Protein AF-E3PWR9-F1 (afdb_monomer_lite)

Organism: Acetoanaerobium sticklandii (strain ATCC 12662 / DSM 519 / JCM 1433 / CCUG 9281 / NCIMB 10654 / HF) (NCBI:txid499177)

Sequence (95 aa):
MKKYPTLFEAVKDAINLCDSWRFMYADEIYYKDNFLGIAQVYDEDSMADEDSFYIVAPSGAIGFSEDEGETIEWLFVRADNQKEKLPSSLAEMEG

pLDDT: mean 91.9, std 5.73, range [71.44, 97.38]

Radius of gyration: 12.35 Å; chains: 1; bounding box: 31×25×32 Å

Secondary structure (DSSP, 8-state):
-EEESSHHHHHHHHTTT-SEEEETTSS-EEEHHHHHHHHHHHHHH----TT-EEEE-TTS-EEEE-GGGS--EEEEEETT-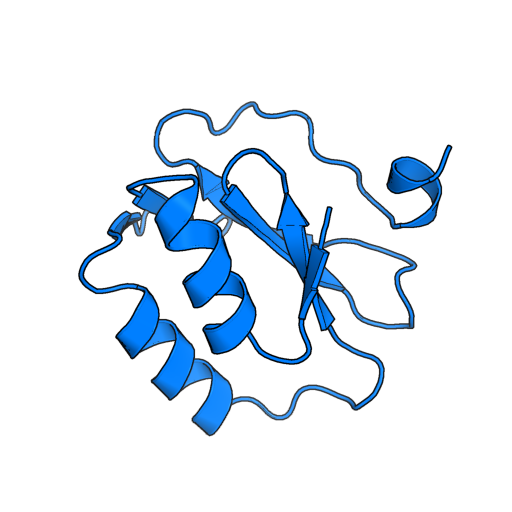TT----SSHHHHH-

Foldseek 3Di:
DDKAAFQLVLLVVLLVQAQWWAFPVDRDIDGNVCVNVVRVVCRVVDPDDPLKIWDQDNNSFIWIDHDNWAFTHGGIDHPVPPPDDDDGTVVRVVD

Structure (mmCIF, N/CA/C/O backbone):
data_AF-E3PWR9-F1
#
_entry.id   AF-E3PWR9-F1
#
loop_
_atom_site.group_PDB
_atom_site.id
_atom_site.type_symbol
_atom_site.label_atom_id
_atom_site.label_alt_id
_atom_site.label_comp_id
_atom_site.label_asym_id
_atom_site.label_entity_id
_atom_site.label_seq_id
_atom_site.pdbx_PDB_ins_code
_atom_site.Cartn_x
_atom_site.Cartn_y
_atom_site.Cartn_z
_atom_site.occupancy
_atom_site.B_iso_or_equiv
_atom_site.auth_seq_id
_atom_site.auth_comp_id
_atom_site.auth_asym_id
_atom_site.auth_atom_id
_atom_site.pdbx_PDB_model_num
ATOM 1 N N . MET A 1 1 ? -1.630 -1.205 11.871 1.00 89.00 1 MET A N 1
ATOM 2 C CA . MET A 1 1 ? -1.136 -1.352 10.479 1.00 89.00 1 MET A CA 1
ATOM 3 C C . MET A 1 1 ? 0.304 -1.839 10.540 1.00 89.00 1 MET A C 1
ATOM 5 O O . MET A 1 1 ? 0.892 -1.736 11.613 1.00 89.00 1 MET A O 1
ATOM 9 N N . LYS A 1 2 ? 0.852 -2.410 9.465 1.00 92.50 2 LYS A N 1
ATOM 10 C CA . LYS A 1 2 ? 2.240 -2.912 9.445 1.00 92.50 2 LYS A CA 1
ATOM 11 C C . LYS A 1 2 ? 3.105 -2.048 8.528 1.00 92.50 2 LYS A C 1
ATOM 13 O O . LYS A 1 2 ? 2.598 -1.596 7.506 1.00 92.50 2 LYS A O 1
ATOM 18 N N . LYS A 1 3 ? 4.366 -1.828 8.910 1.00 94.75 3 LYS A N 1
ATOM 19 C CA . LYS A 1 3 ? 5.350 -1.046 8.148 1.00 94.75 3 LYS A CA 1
ATOM 20 C C . LYS A 1 3 ? 6.310 -1.974 7.406 1.00 94.75 3 LYS A C 1
ATOM 22 O O . LYS A 1 3 ? 6.659 -3.024 7.948 1.00 94.75 3 LYS A O 1
ATOM 27 N N . TYR A 1 4 ? 6.745 -1.562 6.223 1.00 95.19 4 TYR A N 1
ATOM 28 C CA . TYR A 1 4 ? 7.642 -2.316 5.353 1.00 95.19 4 TYR A CA 1
ATOM 29 C C . TYR A 1 4 ? 8.650 -1.387 4.673 1.00 95.19 4 TYR A C 1
ATOM 31 O O . TYR A 1 4 ? 8.255 -0.316 4.226 1.00 95.19 4 TYR A O 1
ATOM 39 N N . PRO A 1 5 ? 9.923 -1.784 4.547 1.00 92.81 5 PRO A N 1
ATOM 40 C CA . PRO A 1 5 ? 10.940 -0.988 3.865 1.00 92.81 5 PRO A CA 1
ATOM 41 C C . PRO A 1 5 ? 10.727 -0.889 2.348 1.00 92.81 5 PRO A C 1
ATOM 43 O O . PRO A 1 5 ? 11.185 0.069 1.740 1.00 92.81 5 PRO A O 1
ATOM 46 N N . THR A 1 6 ? 10.044 -1.851 1.717 1.00 94.00 6 THR A N 1
ATOM 47 C CA . THR A 1 6 ? 9.877 -1.867 0.253 1.00 94.00 6 THR A CA 1
ATOM 48 C C . THR A 1 6 ? 8.434 -2.127 -0.175 1.00 94.00 6 THR A C 1
ATOM 50 O O . THR A 1 6 ? 7.637 -2.700 0.585 1.00 94.00 6 THR A O 1
ATOM 53 N N . LEU A 1 7 ? 8.083 -1.722 -1.403 1.00 95.62 7 LEU A N 1
ATOM 54 C CA . LEU A 1 7 ? 6.738 -1.917 -1.941 1.00 95.62 7 LEU A CA 1
ATOM 55 C C . LEU A 1 7 ? 6.455 -3.407 -2.123 1.00 95.62 7 LEU A C 1
ATOM 57 O O . LEU A 1 7 ? 5.353 -3.865 -1.831 1.00 95.62 7 LEU A O 1
ATOM 61 N N . PHE A 1 8 ? 7.448 -4.183 -2.558 1.00 95.69 8 PHE A N 1
ATOM 62 C CA . PHE A 1 8 ? 7.344 -5.629 -2.712 1.00 95.69 8 PHE A CA 1
ATOM 63 C C . PHE A 1 8 ? 6.946 -6.321 -1.407 1.00 95.69 8 PHE A C 1
ATOM 65 O O . PHE A 1 8 ? 6.042 -7.160 -1.405 1.00 95.69 8 PHE A O 1
ATOM 72 N N . GLU A 1 9 ? 7.577 -5.967 -0.284 1.00 96.12 9 GLU A N 1
ATOM 73 C CA . GLU A 1 9 ? 7.232 -6.548 1.014 1.00 96.12 9 GLU A CA 1
ATOM 74 C C . GLU A 1 9 ? 5.827 -6.142 1.475 1.00 96.12 9 GLU A C 1
ATOM 76 O O . GLU A 1 9 ? 5.074 -6.992 1.964 1.00 96.12 9 GLU A O 1
ATOM 81 N N . ALA A 1 10 ? 5.438 -4.883 1.249 1.00 97.25 10 ALA A N 1
ATOM 82 C CA . ALA A 1 10 ? 4.088 -4.408 1.535 1.00 97.25 10 ALA A CA 1
ATOM 83 C C . ALA A 1 10 ? 3.031 -5.142 0.694 1.00 97.25 10 ALA A C 1
ATOM 85 O O . ALA A 1 10 ? 2.051 -5.663 1.233 1.00 97.25 10 ALA A O 1
ATOM 86 N N . VAL A 1 11 ? 3.250 -5.262 -0.618 1.00 97.06 11 VAL A N 1
ATOM 87 C CA . VAL A 1 11 ? 2.356 -5.986 -1.531 1.00 97.06 11 VAL A CA 1
ATOM 88 C C . VAL A 1 11 ? 2.266 -7.457 -1.138 1.00 97.06 11 VAL A C 1
ATOM 90 O O . VAL A 1 11 ? 1.168 -8.010 -1.108 1.00 97.06 11 VAL A O 1
ATOM 93 N N . LYS A 1 12 ? 3.378 -8.089 -0.752 1.00 96.81 12 LYS A N 1
ATOM 94 C CA . LYS A 1 12 ? 3.400 -9.486 -0.295 1.00 96.81 12 LYS A CA 1
ATOM 95 C C . LYS A 1 12 ? 2.511 -9.737 0.928 1.00 96.81 12 LYS A C 1
ATOM 97 O O . LYS A 1 12 ? 1.936 -10.823 1.026 1.00 96.81 12 LYS A O 1
ATOM 102 N N . ASP A 1 13 ? 2.371 -8.776 1.845 1.00 97.00 13 ASP A N 1
ATOM 103 C CA . ASP A 1 13 ? 1.385 -8.863 2.936 1.00 97.00 13 ASP A CA 1
ATOM 104 C C . ASP A 1 13 ? -0.029 -8.560 2.423 1.00 97.00 13 ASP A C 1
ATOM 106 O O . ASP A 1 13 ? -0.947 -9.355 2.644 1.00 97.00 13 ASP A O 1
ATOM 110 N N . ALA A 1 14 ? -0.188 -7.466 1.671 1.00 96.94 14 ALA A N 1
ATOM 111 C CA . ALA A 1 14 ? -1.473 -6.969 1.184 1.00 96.94 14 ALA A CA 1
ATOM 112 C C . ALA A 1 14 ? -2.238 -7.986 0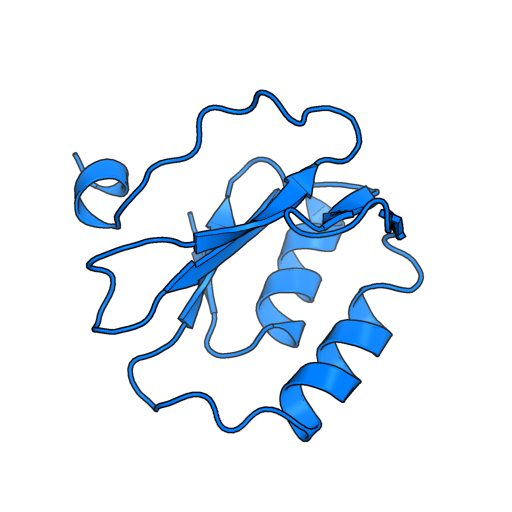.323 1.00 96.94 14 ALA A C 1
ATOM 114 O O . ALA A 1 14 ? -3.459 -8.086 0.453 1.00 96.94 14 ALA A O 1
ATOM 115 N N . ILE A 1 15 ? -1.555 -8.804 -0.487 1.00 96.25 15 ILE A N 1
ATOM 116 C CA . ILE A 1 15 ? -2.194 -9.856 -1.301 1.00 96.25 15 ILE A CA 1
ATOM 117 C C . ILE A 1 15 ? -2.914 -10.939 -0.490 1.00 96.25 15 ILE A C 1
ATOM 119 O O . ILE A 1 15 ? -3.666 -11.741 -1.046 1.00 96.25 15 ILE A O 1
ATOM 123 N N . ASN A 1 16 ? -2.700 -10.994 0.823 1.00 95.88 16 ASN A N 1
ATOM 124 C CA . ASN A 1 16 ? -3.447 -11.879 1.715 1.00 95.88 16 ASN A CA 1
ATOM 125 C C . ASN A 1 16 ? -4.701 -11.206 2.306 1.00 95.88 16 ASN A C 1
ATOM 127 O O . ASN A 1 16 ? -5.470 -11.872 2.994 1.00 95.88 16 ASN A O 1
ATOM 131 N N . LEU A 1 17 ? -4.906 -9.910 2.046 1.00 95.81 17 LEU A N 1
ATOM 132 C CA . LEU A 1 17 ? -5.961 -9.062 2.620 1.00 95.81 17 LEU A CA 1
ATOM 133 C C . LEU A 1 17 ? -6.964 -8.552 1.567 1.00 95.81 17 LEU A C 1
ATOM 135 O O . LEU A 1 17 ? -8.119 -8.256 1.890 1.00 95.81 17 LEU A O 1
ATOM 139 N N . CYS A 1 18 ? -6.539 -8.444 0.306 1.00 93.38 18 CYS A N 1
ATOM 140 C CA . CYS A 1 18 ? -7.360 -7.995 -0.816 1.00 93.38 18 CYS A CA 1
ATOM 141 C C . CYS A 1 18 ? -6.950 -8.698 -2.123 1.00 93.38 18 CYS A C 1
ATOM 143 O O . CYS A 1 18 ? -5.836 -9.208 -2.234 1.00 93.38 18 CYS A O 1
ATOM 145 N N . ASP A 1 19 ? -7.857 -8.715 -3.105 1.00 95.12 19 ASP A N 1
ATOM 146 C CA . ASP A 1 19 ? -7.634 -9.325 -4.424 1.00 95.12 19 ASP A CA 1
ATOM 147 C C . ASP A 1 19 ? -7.288 -8.296 -5.516 1.00 95.12 19 ASP A C 1
ATOM 149 O O . ASP A 1 19 ? -6.761 -8.667 -6.570 1.00 95.12 19 ASP A O 1
ATOM 153 N N . SER A 1 20 ? -7.584 -7.009 -5.289 1.00 96.50 20 SER A N 1
ATOM 154 C CA . SER A 1 20 ? -7.347 -5.955 -6.280 1.00 96.50 20 SER A CA 1
ATOM 155 C C . SER A 1 20 ? -7.264 -4.549 -5.685 1.00 96.50 20 SER A C 1
ATOM 157 O O . SER A 1 20 ? -8.059 -4.179 -4.815 1.00 96.50 20 SER A O 1
ATOM 159 N N . TRP A 1 21 ? -6.376 -3.732 -6.244 1.00 97.19 21 TRP A N 1
ATOM 160 C CA . TRP A 1 21 ? -6.110 -2.358 -5.832 1.00 97.19 21 TRP A CA 1
ATOM 161 C C . TRP A 1 21 ? -6.285 -1.410 -7.002 1.00 97.19 21 TRP A C 1
ATOM 163 O O . TRP A 1 21 ? -5.962 -1.755 -8.132 1.00 97.19 21 TRP A O 1
ATOM 173 N N . ARG A 1 22 ? -6.755 -0.201 -6.724 1.00 95.69 22 ARG A N 1
ATOM 174 C CA . ARG A 1 22 ? -6.732 0.911 -7.666 1.00 95.69 22 ARG A CA 1
ATOM 175 C C . ARG A 1 22 ? -5.633 1.882 -7.268 1.00 95.69 22 ARG A C 1
ATOM 177 O O . ARG A 1 22 ? -5.510 2.209 -6.085 1.00 95.69 22 ARG A O 1
ATOM 184 N N . PHE A 1 23 ? -4.888 2.364 -8.256 1.00 94.56 23 PHE A N 1
ATOM 185 C CA . PHE A 1 23 ? -3.955 3.461 -8.033 1.00 94.56 23 PHE A CA 1
ATOM 186 C C . PHE A 1 23 ? -4.705 4.763 -7.755 1.00 94.56 23 PHE A C 1
ATOM 188 O O . PHE A 1 23 ? -5.643 5.095 -8.472 1.00 94.56 23 PHE A O 1
ATOM 195 N N . MET A 1 24 ? -4.296 5.543 -6.760 1.00 91.38 24 MET A N 1
ATOM 196 C CA . MET A 1 24 ? -4.992 6.802 -6.460 1.00 91.38 24 MET A CA 1
ATOM 197 C C . MET A 1 24 ? -4.879 7.845 -7.580 1.00 91.38 24 MET A C 1
ATOM 199 O O . MET A 1 24 ? -5.784 8.663 -7.746 1.00 91.38 24 MET A O 1
ATOM 203 N N . TYR A 1 25 ? -3.819 7.787 -8.389 1.00 89.19 25 TYR A N 1
ATOM 204 C CA . TYR A 1 25 ? -3.548 8.780 -9.436 1.00 89.19 25 TYR A CA 1
ATOM 205 C C . TYR A 1 25 ? -3.909 8.331 -10.853 1.00 89.19 25 TYR A C 1
ATOM 207 O O . TYR A 1 25 ? -3.733 9.098 -11.800 1.00 89.19 25 TYR A O 1
ATOM 215 N N . ALA A 1 26 ? -4.417 7.108 -11.022 1.00 90.50 26 ALA A N 1
ATOM 216 C CA . ALA A 1 26 ? -4.820 6.585 -12.321 1.00 90.50 26 ALA A CA 1
ATOM 217 C C . ALA A 1 26 ? -6.031 5.650 -12.209 1.00 90.50 26 ALA A C 1
ATOM 219 O O . ALA A 1 26 ? -6.385 5.155 -11.145 1.00 90.50 26 ALA A O 1
ATOM 220 N N . ASP A 1 27 ? -6.654 5.346 -13.343 1.00 88.62 27 ASP A N 1
ATOM 221 C CA . ASP A 1 27 ? -7.743 4.363 -13.406 1.00 88.62 27 ASP A CA 1
ATOM 222 C C . ASP A 1 27 ? -7.230 2.912 -13.482 1.00 88.62 27 ASP A C 1
ATOM 224 O O . ASP A 1 27 ? -8.001 1.985 -13.734 1.00 88.62 27 ASP A O 1
ATOM 228 N N . GLU A 1 28 ? -5.928 2.710 -13.269 1.00 93.56 28 GLU A N 1
ATOM 229 C CA . GLU A 1 28 ? -5.283 1.404 -13.305 1.00 93.56 28 GLU A CA 1
ATOM 230 C C . GLU A 1 28 ? -5.681 0.550 -12.097 1.00 93.56 28 GLU A C 1
ATOM 232 O O . GLU A 1 28 ? -5.728 1.019 -10.953 1.00 93.56 28 GLU A O 1
ATOM 237 N N . ILE A 1 29 ? -5.970 -0.724 -12.376 1.00 95.31 29 ILE A N 1
ATOM 238 C CA . ILE A 1 29 ? -6.287 -1.735 -11.373 1.00 95.31 29 ILE A CA 1
ATOM 239 C C . ILE A 1 29 ? -5.194 -2.798 -11.394 1.00 95.31 29 ILE A C 1
ATOM 241 O O . ILE A 1 29 ? -4.957 -3.442 -12.417 1.00 95.31 29 ILE A O 1
ATOM 245 N N . TYR A 1 30 ? -4.585 -3.016 -10.236 1.00 95.19 30 TYR A N 1
ATOM 246 C CA . TYR A 1 30 ? -3.638 -4.091 -9.991 1.00 95.19 30 TYR A CA 1
ATOM 247 C C . TYR A 1 30 ? -4.373 -5.261 -9.363 1.00 95.19 30 TYR A C 1
ATOM 249 O O . TYR A 1 30 ? -5.148 -5.086 -8.423 1.00 95.19 30 TYR A O 1
AT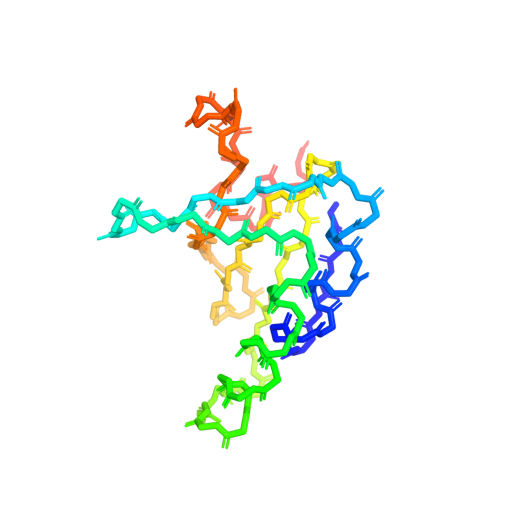OM 257 N N . TYR A 1 31 ? -4.128 -6.460 -9.872 1.00 95.81 31 TYR A N 1
ATOM 258 C CA . TYR A 1 31 ? -4.710 -7.684 -9.343 1.00 95.81 31 TYR A CA 1
ATOM 259 C C . TYR A 1 31 ? -3.644 -8.458 -8.584 1.00 95.81 31 TYR A C 1
ATOM 261 O O . TYR A 1 31 ? -2.456 -8.386 -8.891 1.00 95.81 31 TYR A O 1
ATOM 269 N N . LYS A 1 32 ? -4.066 -9.249 -7.602 1.00 94.06 32 LYS A N 1
ATOM 270 C CA . LYS A 1 32 ? -3.164 -10.069 -6.786 1.00 94.06 32 LYS A CA 1
ATOM 271 C C . LYS A 1 32 ? -2.130 -10.856 -7.604 1.00 94.06 32 LYS A C 1
ATOM 273 O O . LYS A 1 32 ? -0.973 -10.938 -7.199 1.00 94.06 32 LYS A O 1
ATOM 278 N N . ASP A 1 33 ? -2.537 -11.380 -8.758 1.00 91.62 33 ASP A N 1
ATOM 279 C CA . ASP A 1 33 ? -1.704 -12.234 -9.609 1.00 91.62 33 ASP A CA 1
ATOM 280 C C . ASP A 1 33 ? -0.541 -11.495 -10.292 1.00 91.62 33 ASP A C 1
ATOM 282 O O . ASP A 1 33 ? 0.460 -12.125 -10.627 1.00 91.62 33 ASP A O 1
ATOM 286 N N . ASN A 1 34 ? -0.650 -10.178 -10.510 1.00 92.25 34 ASN A N 1
ATOM 287 C CA . ASN A 1 34 ? 0.372 -9.393 -11.212 1.00 92.25 34 ASN A CA 1
ATOM 288 C C . ASN A 1 34 ? 1.049 -8.330 -10.338 1.00 92.25 34 ASN A C 1
ATOM 290 O O . ASN A 1 34 ? 2.169 -7.919 -10.646 1.00 92.25 34 ASN A O 1
ATOM 294 N N . PHE A 1 35 ? 0.418 -7.917 -9.238 1.00 95.06 35 PHE A N 1
ATOM 295 C CA . PHE A 1 35 ? 0.882 -6.769 -8.467 1.00 95.06 35 PHE A CA 1
ATOM 296 C C . PHE A 1 35 ? 2.255 -6.999 -7.828 1.00 95.06 35 PHE A C 1
ATOM 298 O O . PHE A 1 35 ? 3.095 -6.105 -7.824 1.00 95.06 35 PHE A O 1
ATOM 305 N N . LEU A 1 36 ? 2.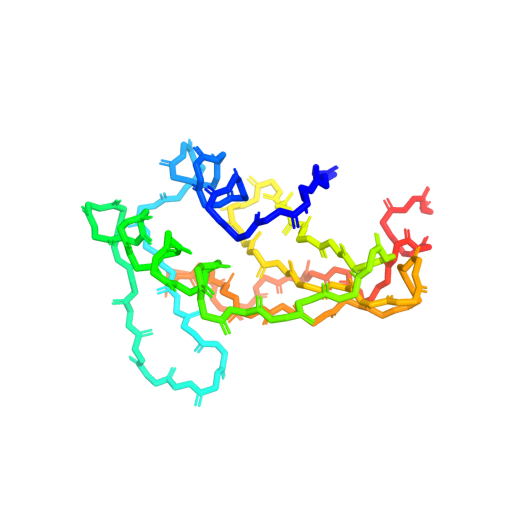528 -8.223 -7.364 1.00 94.12 36 LEU A N 1
ATOM 306 C CA . LEU A 1 36 ? 3.800 -8.555 -6.721 1.00 94.12 36 LEU A CA 1
ATOM 307 C C . LEU A 1 36 ? 5.003 -8.390 -7.667 1.00 94.12 36 LEU A C 1
ATOM 309 O O . LEU A 1 36 ? 6.044 -7.891 -7.253 1.00 94.12 36 LEU A O 1
ATOM 313 N N . GLY A 1 37 ? 4.859 -8.776 -8.939 1.00 92.75 37 GLY A N 1
ATOM 314 C CA . GLY A 1 37 ? 5.924 -8.611 -9.934 1.00 92.75 37 GLY A CA 1
ATOM 315 C C . GLY A 1 37 ? 6.157 -7.145 -10.305 1.00 92.75 37 GLY A C 1
ATOM 316 O O . GLY A 1 37 ? 7.298 -6.729 -10.470 1.00 92.75 37 GLY A O 1
ATOM 317 N N . ILE A 1 38 ? 5.086 -6.350 -10.378 1.00 93.06 38 ILE A N 1
ATOM 318 C CA . ILE A 1 38 ? 5.167 -4.903 -10.631 1.00 93.06 38 ILE A CA 1
ATOM 319 C C . ILE A 1 38 ? 5.883 -4.199 -9.474 1.00 93.06 38 ILE A C 1
ATOM 321 O O . ILE A 1 38 ? 6.772 -3.386 -9.708 1.00 93.06 38 ILE A O 1
ATOM 325 N N . ALA A 1 39 ? 5.543 -4.557 -8.235 1.00 94.31 39 ALA A N 1
ATOM 326 C CA . ALA A 1 39 ? 6.180 -4.013 -7.042 1.00 94.31 39 ALA A CA 1
ATOM 327 C C . ALA A 1 39 ? 7.685 -4.303 -6.993 1.00 94.31 39 ALA A C 1
ATOM 329 O O . ALA A 1 39 ? 8.459 -3.431 -6.618 1.00 94.31 39 ALA A O 1
ATOM 330 N N . GLN A 1 40 ? 8.102 -5.501 -7.419 1.00 93.38 40 GLN A N 1
ATOM 331 C CA . GLN A 1 40 ? 9.519 -5.847 -7.500 1.00 93.38 40 GLN A CA 1
ATOM 332 C C . GLN A 1 40 ? 10.275 -4.938 -8.478 1.00 93.38 40 GLN A C 1
ATOM 334 O O . GLN A 1 40 ? 11.326 -4.414 -8.128 1.00 93.38 40 GLN A O 1
ATOM 339 N N . VAL A 1 41 ? 9.736 -4.733 -9.685 1.00 92.12 41 VAL A N 1
ATOM 340 C CA . VAL A 1 41 ? 10.359 -3.854 -10.690 1.00 92.12 41 VAL A CA 1
ATOM 341 C C . VAL A 1 41 ? 10.432 -2.415 -10.177 1.00 92.12 41 VAL A C 1
ATOM 343 O O . VAL A 1 41 ? 11.448 -1.754 -10.349 1.00 92.12 41 VAL A O 1
ATOM 346 N N . TYR A 1 42 ? 9.383 -1.945 -9.498 1.00 89.88 42 TYR A N 1
ATOM 347 C CA . TYR A 1 42 ? 9.371 -0.611 -8.902 1.00 89.88 42 TYR A CA 1
ATOM 348 C C . TYR A 1 42 ? 10.454 -0.440 -7.831 1.00 89.88 42 TYR A C 1
ATOM 350 O O . TYR A 1 42 ? 11.148 0.570 -7.830 1.00 89.88 42 TYR A O 1
ATOM 358 N N . ASP A 1 43 ? 10.623 -1.419 -6.938 1.00 90.88 43 ASP A N 1
ATOM 359 C CA . ASP A 1 43 ? 11.667 -1.373 -5.908 1.00 90.88 43 ASP A CA 1
ATOM 360 C C . ASP A 1 43 ? 13.083 -1.371 -6.513 1.00 90.88 43 ASP A C 1
ATOM 362 O O . ASP A 1 43 ? 13.978 -0.748 -5.951 1.00 90.88 43 ASP A O 1
ATOM 366 N N . GLU A 1 44 ? 13.296 -2.038 -7.654 1.00 88.44 44 GLU A N 1
ATOM 367 C CA . GLU A 1 44 ? 14.583 -2.036 -8.371 1.00 88.44 44 GLU A CA 1
ATOM 368 C C . GLU A 1 44 ? 14.900 -0.674 -9.021 1.00 88.44 44 GLU A C 1
ATOM 370 O O . GLU A 1 44 ? 16.072 -0.303 -9.121 1.00 88.44 44 GLU A O 1
ATOM 375 N N . ASP A 1 45 ? 13.870 0.077 -9.424 1.00 85.56 45 ASP A N 1
ATOM 376 C CA . ASP A 1 45 ? 13.991 1.405 -10.042 1.00 85.56 45 ASP A CA 1
ATOM 377 C C . ASP A 1 45 ? 13.932 2.565 -9.025 1.00 85.56 45 ASP A C 1
ATOM 379 O O . ASP A 1 45 ? 14.318 3.696 -9.337 1.00 85.56 45 ASP A O 1
ATOM 383 N N . SER A 1 46 ? 13.437 2.311 -7.812 1.00 78.75 46 SER A N 1
ATOM 384 C CA . SER A 1 46 ? 13.230 3.326 -6.779 1.00 78.75 46 SER A CA 1
ATOM 385 C C . SER A 1 46 ? 14.512 3.634 -5.997 1.00 78.75 46 SER A C 1
ATOM 387 O O . SER A 1 46 ? 15.256 2.743 -5.594 1.00 78.75 46 SER A O 1
ATOM 389 N N . MET A 1 47 ? 14.744 4.919 -5.719 1.00 71.44 47 MET A N 1
ATOM 390 C CA . MET A 1 47 ? 15.798 5.411 -4.822 1.00 71.44 47 MET A CA 1
ATOM 391 C C . MET A 1 47 ? 15.187 5.956 -3.522 1.00 71.44 47 MET A C 1
ATOM 393 O O . MET A 1 47 ? 15.489 7.080 -3.134 1.00 71.44 47 MET A O 1
ATOM 397 N N . ALA A 1 48 ? 14.271 5.207 -2.900 1.00 73.19 48 ALA A N 1
ATOM 398 C CA . ALA A 1 48 ? 13.631 5.637 -1.656 1.00 73.19 48 ALA A CA 1
ATOM 399 C C . ALA A 1 48 ? 14.671 5.883 -0.546 1.00 73.19 48 ALA A C 1
ATOM 401 O O . ALA A 1 48 ? 15.615 5.103 -0.390 1.00 73.19 48 ALA A O 1
ATOM 402 N N . ASP A 1 49 ? 14.484 6.964 0.211 1.00 76.06 49 ASP A N 1
ATOM 403 C CA . ASP A 1 49 ? 15.356 7.335 1.328 1.00 76.06 49 ASP A CA 1
ATOM 404 C C . ASP A 1 49 ? 15.242 6.342 2.501 1.00 76.06 49 ASP A C 1
ATOM 406 O O . ASP A 1 49 ? 14.204 5.707 2.691 1.00 76.06 49 ASP A O 1
ATOM 410 N N . GLU A 1 50 ? 16.301 6.227 3.316 1.00 77.12 50 GLU A N 1
ATOM 411 C CA . GLU A 1 50 ? 16.395 5.251 4.425 1.00 77.12 50 GLU A CA 1
ATOM 412 C C . GLU A 1 50 ? 15.274 5.389 5.476 1.00 77.12 50 GLU A C 1
ATOM 414 O O . GLU A 1 50 ? 14.913 4.398 6.114 1.00 77.12 50 GLU A O 1
ATOM 419 N N . ASP A 1 51 ? 14.695 6.585 5.620 1.00 85.50 51 ASP A N 1
ATOM 420 C CA . ASP A 1 51 ? 13.621 6.880 6.580 1.00 85.50 51 ASP A CA 1
ATOM 421 C C . ASP A 1 51 ? 12.210 6.707 5.990 1.00 85.50 51 ASP A C 1
ATOM 423 O O . ASP A 1 51 ? 11.205 6.897 6.685 1.00 85.50 51 ASP A O 1
ATOM 427 N N . SER A 1 52 ? 12.122 6.327 4.713 1.00 91.56 52 SER A N 1
ATOM 428 C CA . SER A 1 52 ? 10.858 6.082 4.026 1.00 91.56 52 SER A CA 1
ATOM 429 C C . SER A 1 52 ? 10.391 4.641 4.199 1.00 91.56 52 SER A C 1
ATOM 431 O O . SER A 1 52 ? 11.179 3.694 4.210 1.00 91.56 52 SER A O 1
ATOM 433 N N . PHE A 1 53 ? 9.080 4.444 4.307 1.00 94.31 53 PHE A N 1
ATOM 434 C CA . PHE A 1 53 ? 8.498 3.110 4.420 1.00 94.31 53 PHE A CA 1
ATOM 435 C C . PHE A 1 53 ? 7.080 3.045 3.861 1.00 94.31 53 PHE A C 1
ATOM 437 O O . PHE A 1 53 ? 6.323 4.014 3.819 1.00 94.31 53 PHE A O 1
ATOM 444 N N . TYR A 1 54 ? 6.691 1.835 3.484 1.00 95.81 54 TYR A N 1
ATOM 445 C CA . TYR A 1 54 ? 5.337 1.492 3.095 1.00 95.81 54 TYR A CA 1
ATOM 446 C C . TYR A 1 54 ? 4.521 1.030 4.298 1.00 95.81 54 TYR A C 1
ATOM 448 O O . TYR A 1 54 ? 5.039 0.432 5.243 1.00 95.81 54 TYR A O 1
ATOM 456 N N . ILE A 1 55 ? 3.215 1.269 4.253 1.00 96.38 55 ILE A N 1
ATOM 457 C CA . ILE A 1 55 ? 2.267 0.906 5.305 1.00 96.38 55 ILE A CA 1
ATOM 458 C C . ILE A 1 55 ? 1.147 0.076 4.696 1.00 96.38 55 ILE A C 1
ATOM 460 O O . ILE A 1 55 ? 0.535 0.485 3.715 1.00 96.38 55 ILE A O 1
ATOM 464 N N . VAL A 1 56 ? 0.827 -1.060 5.316 1.00 97.12 56 VAL A N 1
ATOM 465 C CA . VAL A 1 56 ? -0.327 -1.887 4.939 1.00 97.12 56 VAL A CA 1
ATOM 466 C C . VAL A 1 56 ? -1.437 -1.738 5.974 1.00 97.12 56 VAL A C 1
ATOM 468 O O . VAL A 1 56 ? -1.282 -2.100 7.153 1.00 97.12 56 VAL A O 1
ATOM 471 N N . ALA A 1 57 ? -2.574 -1.207 5.528 1.00 95.94 57 ALA A N 1
ATOM 472 C CA . ALA A 1 57 ? -3.805 -1.129 6.306 1.00 95.94 57 ALA A CA 1
ATOM 473 C C . ALA A 1 57 ? -4.454 -2.519 6.463 1.00 95.94 57 ALA A C 1
ATOM 475 O O . ALA A 1 57 ? -4.233 -3.400 5.631 1.00 95.94 57 ALA A O 1
ATOM 476 N N . PRO A 1 58 ? -5.322 -2.745 7.473 1.00 94.88 58 PRO A N 1
ATOM 477 C CA . PRO A 1 58 ? -6.003 -4.033 7.655 1.00 94.88 58 PRO A CA 1
ATOM 478 C C . PRO A 1 58 ? -6.866 -4.447 6.457 1.00 94.88 58 PRO A C 1
ATOM 480 O O . PRO A 1 58 ? -7.135 -5.628 6.265 1.00 94.88 58 PRO A O 1
ATOM 483 N N . SER A 1 59 ? -7.301 -3.472 5.659 1.00 95.06 59 SER A N 1
ATOM 484 C CA . SER A 1 59 ? -8.073 -3.675 4.438 1.00 95.06 59 SER A CA 1
ATOM 485 C C . SER A 1 59 ? -7.234 -4.178 3.257 1.00 95.06 59 SER A C 1
ATOM 487 O O . SER A 1 59 ? -7.797 -4.637 2.262 1.00 95.06 59 SER A O 1
ATOM 489 N N . GLY A 1 60 ? -5.906 -4.088 3.358 1.00 96.06 60 GLY A N 1
ATOM 490 C CA . GLY A 1 60 ? -4.962 -4.314 2.271 1.00 96.06 60 GLY A CA 1
ATOM 491 C C . GLY A 1 60 ? -4.553 -3.046 1.524 1.00 96.06 60 GLY A C 1
ATOM 492 O O . GLY A 1 60 ? -3.721 -3.160 0.632 1.00 96.06 60 GLY A O 1
ATOM 493 N N . ALA A 1 61 ? -5.089 -1.861 1.848 1.00 97.12 61 ALA A N 1
ATOM 494 C CA . ALA A 1 61 ? -4.595 -0.613 1.260 1.00 97.12 61 ALA A CA 1
ATOM 495 C C . ALA A 1 61 ? -3.107 -0.404 1.587 1.00 97.12 61 ALA A C 1
ATOM 497 O O . ALA A 1 61 ? -2.656 -0.755 2.681 1.00 97.12 61 ALA A O 1
ATOM 498 N N . ILE A 1 62 ? -2.364 0.159 0.635 1.00 97.38 62 ILE A N 1
ATOM 499 C CA . ILE A 1 62 ? -0.923 0.385 0.738 1.00 97.38 62 ILE A CA 1
ATOM 500 C C . ILE A 1 62 ? -0.660 1.880 0.637 1.00 97.38 62 ILE A C 1
ATOM 502 O O . ILE A 1 62 ? -1.031 2.522 -0.350 1.00 97.38 62 ILE A O 1
ATOM 506 N N . GLY A 1 63 ? -0.034 2.416 1.676 1.00 96.25 63 GLY A N 1
ATOM 507 C CA . GLY A 1 63 ? 0.449 3.784 1.728 1.00 96.25 63 GLY A CA 1
ATOM 508 C C . GLY A 1 63 ? 1.965 3.840 1.717 1.00 96.25 63 GLY A C 1
ATOM 509 O O . GLY A 1 63 ? 2.632 2.837 1.971 1.00 96.25 63 GLY A O 1
ATOM 510 N N . PHE A 1 64 ? 2.483 5.020 1.432 1.00 95.38 64 PHE A N 1
ATOM 511 C CA . PHE A 1 64 ? 3.886 5.377 1.516 1.00 95.38 64 PHE A CA 1
ATOM 512 C C . PHE A 1 64 ? 4.022 6.568 2.458 1.00 95.38 64 PHE A C 1
ATOM 514 O O . PHE A 1 64 ? 3.141 7.427 2.519 1.00 95.38 64 PHE A O 1
ATOM 521 N N . SER A 1 65 ? 5.090 6.574 3.238 1.00 94.62 65 SER A N 1
ATOM 522 C CA . SER A 1 65 ? 5.414 7.658 4.146 1.00 94.62 65 SER A CA 1
ATOM 523 C C . SER A 1 65 ? 6.897 7.942 4.066 1.00 94.62 65 SER A C 1
ATOM 525 O O . SER A 1 65 ? 7.710 7.022 4.156 1.00 94.62 65 SER A O 1
ATOM 527 N N . GLU A 1 66 ? 7.207 9.224 3.982 1.00 90.12 66 GLU A N 1
ATOM 528 C CA . GLU A 1 66 ? 8.545 9.783 4.150 1.00 90.12 66 GLU A CA 1
ATOM 529 C C . GLU A 1 66 ? 8.662 10.371 5.569 1.00 90.12 66 GLU A C 1
ATOM 531 O O . GLU A 1 66 ? 7.694 10.324 6.346 1.00 90.12 66 GLU A O 1
ATOM 536 N N . ASP A 1 67 ? 9.843 10.894 5.909 1.00 85.00 67 ASP A N 1
ATOM 537 C CA . ASP A 1 67 ? 10.096 11.687 7.121 1.00 85.00 67 ASP A CA 1
ATOM 538 C C . ASP A 1 67 ? 9.532 11.054 8.412 1.00 85.00 67 ASP A C 1
ATOM 540 O O . ASP A 1 67 ? 8.739 11.649 9.144 1.00 85.00 67 ASP A O 1
ATOM 544 N N . GLU A 1 68 ? 9.899 9.797 8.678 1.00 84.94 68 GLU A N 1
ATOM 545 C CA . GLU A 1 68 ? 9.525 9.042 9.887 1.00 84.94 68 GLU A CA 1
ATOM 546 C C . GLU A 1 68 ? 8.010 8.858 10.151 1.00 84.94 68 GLU A C 1
ATOM 548 O O . GLU A 1 68 ? 7.639 8.339 11.210 1.00 84.94 68 GLU A O 1
ATOM 553 N N . GLY A 1 69 ? 7.105 9.185 9.219 1.00 83.25 69 GLY A N 1
ATOM 554 C CA . GLY A 1 69 ? 5.663 8.987 9.444 1.00 83.25 69 GLY A CA 1
ATOM 555 C C . GLY A 1 69 ? 4.798 10.229 9.581 1.00 83.25 69 GLY A C 1
ATOM 556 O O . GLY A 1 69 ? 3.650 10.086 10.026 1.00 83.25 69 GLY A O 1
ATOM 557 N N . GLU A 1 70 ? 5.320 11.423 9.278 1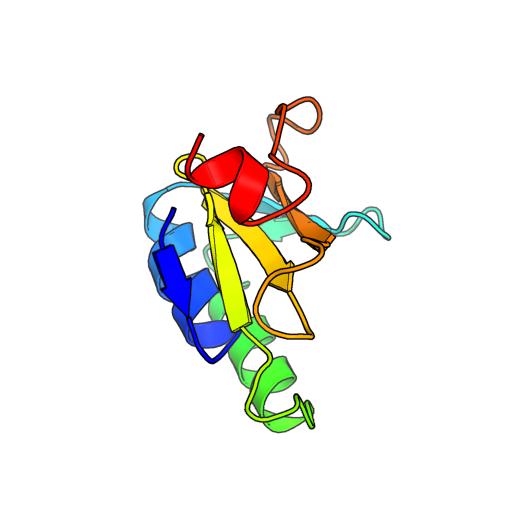.00 88.81 70 GLU A N 1
ATOM 558 C CA . GLU A 1 70 ? 4.572 12.677 9.449 1.00 88.81 70 GLU A CA 1
ATOM 559 C C . GLU A 1 70 ? 3.290 12.693 8.605 1.00 88.81 70 GLU A C 1
ATOM 561 O O . GLU A 1 70 ? 2.224 13.079 9.096 1.00 88.81 70 GLU A O 1
ATOM 566 N N . THR A 1 71 ? 3.369 12.205 7.365 1.00 94.12 71 THR A N 1
ATOM 567 C CA . THR A 1 71 ? 2.218 12.083 6.466 1.00 94.12 71 THR A CA 1
ATOM 568 C C . THR A 1 71 ? 2.196 10.730 5.771 1.00 94.12 71 THR A C 1
ATOM 570 O O . THR A 1 71 ? 3.236 10.167 5.451 1.00 94.12 71 THR A O 1
ATOM 573 N N . ILE A 1 72 ? 0.994 10.202 5.545 1.00 95.19 72 ILE A N 1
ATOM 574 C CA . ILE A 1 72 ? 0.782 8.959 4.806 1.00 95.19 72 ILE A CA 1
ATOM 575 C C . ILE A 1 72 ? 0.076 9.280 3.500 1.00 95.19 72 ILE A C 1
ATOM 577 O O . ILE A 1 72 ? -1.079 9.714 3.477 1.00 95.19 72 ILE A O 1
ATOM 581 N N . GLU A 1 73 ? 0.755 8.977 2.405 1.00 95.19 73 GLU A N 1
ATOM 582 C CA . GLU A 1 73 ? 0.188 9.005 1.073 1.00 95.19 73 GLU A CA 1
ATOM 583 C C . GLU A 1 73 ? -0.332 7.613 0.709 1.00 95.19 73 GLU A C 1
ATOM 585 O O . GLU A 1 73 ? 0.427 6.668 0.503 1.00 95.19 73 GLU A O 1
ATOM 590 N N . TRP A 1 74 ? -1.651 7.453 0.625 1.00 95.56 74 TRP A N 1
ATOM 591 C CA . TRP A 1 74 ? -2.248 6.183 0.213 1.00 95.56 74 TRP A CA 1
ATOM 592 C C . TRP A 1 74 ? -2.156 6.018 -1.301 1.00 95.56 74 TRP A C 1
ATOM 594 O O . TRP A 1 74 ? -2.945 6.598 -2.037 1.00 95.56 74 TRP A O 1
ATOM 604 N N . LEU A 1 75 ? -1.205 5.209 -1.765 1.00 95.38 75 LEU A N 1
ATOM 605 C CA . LEU A 1 75 ? -0.948 4.986 -3.189 1.00 95.38 75 LEU A CA 1
ATOM 606 C C . LEU A 1 75 ? -1.949 4.003 -3.806 1.00 95.38 75 LEU A C 1
ATOM 608 O O . LEU A 1 75 ? -2.466 4.225 -4.904 1.00 95.38 75 LEU A O 1
ATOM 612 N N . PHE A 1 76 ? -2.238 2.917 -3.086 1.00 96.00 76 PHE A N 1
ATOM 613 C CA . PHE A 1 76 ? -3.058 1.813 -3.573 1.00 96.00 76 PHE A CA 1
ATOM 614 C C . PHE A 1 76 ? -4.203 1.546 -2.606 1.00 96.00 76 PHE A C 1
ATOM 616 O O . PHE A 1 76 ? -4.011 1.016 -1.512 1.00 96.00 76 PHE A O 1
ATOM 623 N N . VAL A 1 77 ? -5.418 1.877 -3.025 1.00 95.88 77 VAL A N 1
ATOM 624 C CA . VAL A 1 77 ? -6.638 1.619 -2.250 1.00 95.88 77 VAL A CA 1
ATOM 625 C C . VAL A 1 77 ? -7.370 0.417 -2.818 1.00 95.88 77 VAL A C 1
ATOM 627 O O . VAL A 1 77 ? -7.169 0.041 -3.973 1.00 95.88 77 VAL A O 1
ATOM 630 N N . ARG A 1 78 ? -8.251 -0.201 -2.033 1.00 94.94 78 ARG A N 1
ATOM 631 C CA . ARG A 1 78 ? -9.035 -1.332 -2.532 1.00 94.94 78 ARG A CA 1
ATOM 632 C C . ARG A 1 78 ? -9.878 -0.919 -3.737 1.00 94.94 78 ARG A C 1
ATOM 634 O O . ARG A 1 78 ? -10.618 0.066 -3.677 1.00 94.94 78 ARG A O 1
ATOM 641 N N . ALA A 1 79 ? -9.829 -1.705 -4.811 1.00 94.50 79 ALA A N 1
ATOM 642 C CA . ALA A 1 79 ? -10.612 -1.404 -6.010 1.00 94.50 79 ALA A CA 1
ATOM 643 C C . ALA A 1 79 ? -12.131 -1.471 -5.746 1.00 94.50 79 ALA A C 1
ATOM 645 O O . ALA A 1 79 ? -12.894 -0.718 -6.352 1.00 94.50 79 ALA A O 1
ATOM 646 N N . ASP A 1 80 ? -12.556 -2.327 -4.810 1.00 92.31 80 ASP A N 1
ATOM 647 C CA . ASP A 1 80 ? -13.952 -2.522 -4.399 1.00 92.31 80 ASP A CA 1
ATOM 648 C C . ASP A 1 80 ? -14.436 -1.537 -3.315 1.00 92.31 80 ASP A C 1
ATOM 650 O O . ASP A 1 80 ? -15.636 -1.469 -3.044 1.00 92.31 80 ASP A O 1
ATOM 654 N N . ASN A 1 81 ? -13.535 -0.755 -2.707 1.00 91.06 81 ASN A N 1
ATOM 655 C CA . ASN A 1 81 ? -13.870 0.171 -1.627 1.00 91.06 81 ASN A CA 1
ATOM 656 C C . ASN A 1 81 ? -12.943 1.399 -1.573 1.00 91.06 81 ASN A C 1
ATOM 658 O O . ASN A 1 81 ? -12.125 1.559 -0.672 1.00 91.06 81 ASN A O 1
ATOM 662 N N . GLN A 1 82 ? -13.141 2.329 -2.505 1.00 85.06 82 GLN A N 1
ATOM 663 C CA 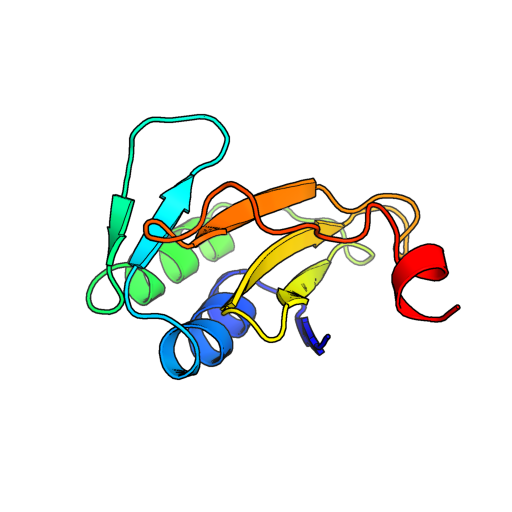. GLN A 1 82 ? -12.365 3.577 -2.596 1.00 85.06 82 GLN A CA 1
ATOM 664 C C . GLN A 1 82 ? -12.756 4.642 -1.556 1.00 85.06 82 GLN A C 1
ATOM 666 O O . GLN A 1 82 ? -12.172 5.718 -1.520 1.00 85.06 82 GLN A O 1
ATOM 671 N N . LYS A 1 83 ? -13.787 4.386 -0.741 1.00 88.19 83 LYS A N 1
ATOM 672 C CA . LYS A 1 83 ? -14.283 5.323 0.284 1.00 88.19 83 LYS A CA 1
ATOM 673 C C . LYS A 1 83 ? -13.812 4.955 1.688 1.00 88.19 83 LYS A C 1
ATOM 675 O O . LYS A 1 83 ? -14.363 5.459 2.669 1.00 88.19 83 LYS A O 1
ATOM 680 N N . GLU A 1 84 ? -12.858 4.035 1.789 1.00 90.50 84 GLU A N 1
ATOM 681 C CA . GLU A 1 84 ? -12.246 3.684 3.058 1.00 90.50 84 GLU A CA 1
ATOM 682 C C . GLU A 1 84 ? -11.670 4.936 3.729 1.00 90.50 84 GLU A C 1
ATOM 684 O O . GLU A 1 84 ? -11.009 5.755 3.094 1.00 90.50 84 GLU A O 1
ATOM 689 N N . LYS A 1 85 ? -11.951 5.097 5.023 1.00 93.00 85 LYS A N 1
ATOM 690 C CA . LYS A 1 85 ? -11.340 6.153 5.825 1.00 93.00 85 LYS A CA 1
ATOM 691 C C . LYS A 1 85 ? -10.004 5.639 6.328 1.00 93.00 85 LYS A C 1
ATOM 693 O O . LYS A 1 85 ? -9.973 4.818 7.242 1.00 93.00 85 LYS A O 1
ATOM 698 N N . LEU A 1 86 ? -8.939 6.110 5.699 1.00 94.06 86 LEU A N 1
ATOM 699 C CA . LEU A 1 86 ? -7.571 5.781 6.057 1.00 94.06 86 LEU A CA 1
ATOM 700 C C . LEU A 1 86 ? -6.934 6.968 6.799 1.00 94.06 86 LEU A C 1
ATOM 702 O O . LEU A 1 86 ? -7.250 8.114 6.472 1.00 94.06 86 LEU A O 1
ATOM 706 N N . PRO A 1 87 ? -6.078 6.708 7.800 1.00 94.94 87 PRO A N 1
ATOM 707 C CA . PRO A 1 87 ? -5.409 7.749 8.568 1.00 94.94 87 PRO A CA 1
ATOM 708 C C . PRO A 1 87 ? -4.394 8.494 7.706 1.00 94.94 87 PRO A C 1
ATOM 710 O O . PRO A 1 87 ? -3.791 7.927 6.797 1.00 94.94 87 PRO A O 1
ATOM 713 N N . SER A 1 88 ? -4.198 9.765 8.014 1.00 94.62 88 SER A N 1
ATOM 714 C CA . SER A 1 88 ? -3.327 10.679 7.277 1.00 94.62 88 SER A CA 1
ATOM 715 C C . SER A 1 88 ? -1.895 10.743 7.817 1.00 94.62 88 SER A C 1
ATOM 717 O O . SER A 1 88 ? -1.031 11.302 7.150 1.00 94.62 88 SER A O 1
ATOM 719 N N . SER A 1 89 ? -1.631 10.174 8.998 1.00 93.94 89 SER A N 1
ATOM 720 C CA . SER A 1 89 ? -0.312 10.138 9.645 1.00 93.94 89 SER A CA 1
ATOM 721 C C . SER A 1 89 ? -0.177 8.938 10.585 1.00 93.94 89 SER A C 1
ATOM 723 O O . SER A 1 89 ? -1.175 8.319 10.974 1.00 93.94 89 SER A O 1
ATOM 725 N N . LEU A 1 90 ? 1.053 8.625 11.009 1.00 89.25 90 LEU A N 1
ATOM 726 C CA . LEU A 1 90 ? 1.261 7.617 12.053 1.00 89.25 90 LEU A CA 1
ATOM 727 C C . LEU A 1 90 ? 0.659 8.028 13.399 1.00 89.25 90 LEU A C 1
ATOM 729 O O . LEU A 1 90 ? 0.128 7.179 14.109 1.00 89.25 90 LEU A O 1
ATOM 733 N N . ALA A 1 91 ? 0.695 9.317 13.739 1.00 89.94 91 ALA A N 1
ATOM 734 C CA . ALA A 1 91 ? 0.105 9.803 14.982 1.00 89.94 91 ALA A CA 1
ATOM 735 C C . ALA A 1 91 ? -1.408 9.523 15.040 1.00 89.94 91 ALA A C 1
ATOM 737 O O . ALA A 1 91 ? -1.927 9.152 16.089 1.00 89.94 91 ALA A O 1
ATOM 738 N N . GLU A 1 92 ? -2.111 9.640 13.907 1.00 89.69 92 GLU A N 1
ATOM 739 C CA . GLU A 1 92 ? -3.531 9.275 13.798 1.00 89.69 92 GLU A CA 1
ATOM 740 C C . GLU A 1 92 ? -3.753 7.755 13.884 1.00 89.69 92 GLU A C 1
ATOM 742 O O . GLU A 1 92 ? -4.798 7.307 14.342 1.00 89.69 92 GLU A O 1
ATOM 747 N N . MET A 1 93 ? -2.777 6.944 13.469 1.00 84.31 93 MET A N 1
ATOM 748 C CA . MET A 1 93 ? -2.855 5.486 13.600 1.00 84.31 93 MET A CA 1
ATOM 749 C C . MET A 1 93 ? -2.694 4.988 15.039 1.00 84.31 93 MET A C 1
ATOM 751 O O . MET A 1 93 ? -3.189 3.903 15.355 1.00 84.31 93 MET A O 1
ATOM 755 N N . GLU A 1 94 ? -1.934 5.711 15.861 1.00 80.62 94 GLU A N 1
ATOM 756 C CA . GLU A 1 94 ? -1.562 5.311 17.224 1.00 80.62 94 GLU A CA 1
ATOM 757 C C . GLU A 1 94 ? -2.474 5.897 18.315 1.00 80.62 94 GLU A C 1
ATOM 759 O O . GLU A 1 94 ? -2.466 5.383 19.437 1.00 80.62 94 GLU A O 1
ATOM 764 N N . GLY A 1 95 ? -3.241 6.948 18.001 1.00 72.31 95 GLY A N 1
ATOM 765 C CA . GLY A 1 95 ? -4.203 7.601 18.903 1.00 72.31 95 GLY A CA 1
ATOM 766 C C . GLY A 1 95 ? -5.564 6.917 18.968 1.00 72.31 95 GLY A C 1
ATOM 767 O O . GLY A 1 95 ? -6.121 6.857 20.089 1.00 72.31 95 GLY A O 1
#